Protein AF-A0A316NU51-F1 (afdb_monomer_lite)

pLDDT: mean 89.31, std 15.64, range [34.28, 98.44]

Sequence (76 aa):
MFNLYNIFMGIKEDIKILLVKENLSVPELAKRAGEFSGKKYTADGIYKKLNNRTMKYEEAQFLADVLGYKLEFVKK

Foldseek 3Di:
DDDPDDDPDALLRVLVVLCVVVVHDLQRLQVLLCVVPVDHGHSVVVVCCSVVVPQDPVNSQSSCVSSVHHDDDDDD

Structure (mmCIF, N/CA/C/O backbone):
data_AF-A0A316NU51-F1
#
_entry.id   AF-A0A316NU51-F1
#
loop_
_atom_site.group_PDB
_atom_site.id
_atom_site.type_symbol
_atom_site.label_atom_id
_atom_site.label_alt_id
_atom_site.label_comp_id
_atom_site.label_asym_id
_atom_site.label_entity_id
_atom_site.label_seq_id
_atom_site.pdbx_PDB_ins_code
_atom_site.Cartn_x
_atom_site.Cartn_y
_atom_site.Cartn_z
_atom_site.occupancy
_atom_site.B_iso_or_equiv
_atom_site.auth_seq_id
_atom_site.auth_comp_id
_atom_site.auth_asym_id
_atom_site.auth_atom_id
_atom_site.pdbx_PDB_model_num
ATOM 1 N N . MET A 1 1 ? 2.688 -17.213 -20.620 1.00 34.28 1 MET A N 1
ATOM 2 C CA . MET A 1 1 ? 2.042 -16.955 -19.315 1.00 34.28 1 MET A CA 1
ATOM 3 C C . MET A 1 1 ? 3.119 -17.100 -18.248 1.00 34.28 1 MET A C 1
ATOM 5 O O . MET A 1 1 ? 3.635 -18.198 -18.098 1.00 34.28 1 MET A O 1
ATOM 9 N N . PHE A 1 2 ? 3.583 -16.006 -17.632 1.00 37.31 2 PHE A N 1
ATOM 10 C CA . PHE A 1 2 ? 4.701 -16.060 -16.679 1.00 37.31 2 PHE A CA 1
ATOM 11 C C . PHE A 1 2 ? 4.258 -16.772 -15.396 1.00 37.31 2 PHE A C 1
ATOM 13 O O . PHE A 1 2 ? 3.424 -16.262 -14.652 1.00 37.31 2 PHE A O 1
ATOM 20 N N . ASN A 1 3 ? 4.793 -17.971 -15.170 1.00 41.75 3 ASN A N 1
ATOM 21 C CA . ASN A 1 3 ? 4.549 -18.751 -13.967 1.00 41.75 3 ASN A CA 1
ATOM 22 C C . ASN A 1 3 ? 5.538 -18.306 -12.876 1.00 41.75 3 ASN A C 1
ATOM 24 O O . ASN A 1 3 ? 6.712 -18.656 -12.917 1.00 41.75 3 ASN A O 1
ATOM 28 N N . LEU A 1 4 ? 5.053 -17.488 -11.940 1.00 44.19 4 LEU A N 1
ATOM 29 C CA . LEU A 1 4 ? 5.789 -16.965 -10.779 1.00 44.19 4 LEU A CA 1
ATOM 30 C C . LEU A 1 4 ? 5.801 -17.941 -9.587 1.00 44.19 4 LEU A C 1
ATOM 32 O O . LEU A 1 4 ? 6.153 -17.541 -8.478 1.00 44.19 4 LEU A O 1
ATOM 36 N N . TYR A 1 5 ? 5.392 -19.201 -9.773 1.00 54.59 5 TYR A N 1
ATOM 37 C CA . TYR A 1 5 ? 5.380 -20.148 -8.667 1.00 54.59 5 TYR A CA 1
ATOM 38 C C . TYR A 1 5 ? 6.797 -20.448 -8.177 1.00 54.59 5 TYR A C 1
ATOM 40 O O . TYR A 1 5 ? 7.614 -21.033 -8.887 1.00 54.59 5 TYR A O 1
ATOM 48 N N . ASN A 1 6 ? 6.966 -20.172 -6.882 1.00 54.91 6 ASN A N 1
ATOM 49 C CA . ASN A 1 6 ? 7.820 -20.891 -5.943 1.00 54.91 6 ASN A CA 1
ATOM 50 C C . ASN A 1 6 ? 9.171 -20.249 -5.586 1.00 54.91 6 ASN A C 1
ATOM 52 O O . ASN A 1 6 ? 10.218 -20.831 -5.839 1.00 54.91 6 ASN A O 1
ATOM 56 N N . ILE A 1 7 ? 9.140 -19.117 -4.873 1.00 49.44 7 ILE A N 1
ATOM 57 C CA . ILE A 1 7 ? 10.141 -18.782 -3.843 1.00 49.44 7 ILE A CA 1
ATOM 58 C C . ILE A 1 7 ? 9.386 -18.083 -2.708 1.00 49.44 7 ILE A C 1
ATOM 60 O O . ILE A 1 7 ? 8.582 -17.198 -2.983 1.00 49.44 7 ILE A O 1
ATOM 64 N N . PHE A 1 8 ? 9.607 -18.493 -1.454 1.00 54.03 8 PHE A N 1
ATOM 65 C CA . PHE A 1 8 ? 9.125 -17.790 -0.259 1.00 54.03 8 PHE A CA 1
ATOM 66 C C . PHE A 1 8 ? 9.527 -16.315 -0.342 1.00 54.03 8 PHE A C 1
ATOM 68 O O . PHE A 1 8 ? 10.667 -15.951 -0.052 1.00 54.03 8 PHE A O 1
ATOM 75 N N . MET A 1 9 ? 8.603 -15.475 -0.779 1.00 72.56 9 MET A N 1
ATOM 76 C CA . MET A 1 9 ? 8.814 -14.049 -0.925 1.00 72.56 9 MET A CA 1
ATOM 77 C C . MET A 1 9 ? 8.059 -13.380 0.213 1.00 72.56 9 MET A C 1
ATOM 79 O O . MET A 1 9 ? 6.921 -13.720 0.511 1.00 72.56 9 MET A O 1
ATOM 83 N N . GLY A 1 10 ? 8.771 -12.558 0.982 1.00 85.19 10 GLY A N 1
ATOM 84 C CA . GLY A 1 10 ? 8.167 -11.884 2.118 1.00 85.19 10 GLY A CA 1
ATOM 85 C C . GLY A 1 10 ? 7.257 -10.764 1.632 1.00 85.19 10 GLY A C 1
ATOM 86 O O . GLY A 1 10 ? 7.252 -10.409 0.455 1.00 85.19 10 GLY A O 1
ATOM 87 N N . ILE A 1 11 ? 6.587 -10.107 2.579 1.00 91.50 11 ILE A N 1
ATOM 88 C CA . ILE A 1 11 ? 5.712 -8.949 2.327 1.00 91.50 11 ILE A CA 1
ATOM 89 C C . ILE A 1 11 ? 6.344 -7.934 1.353 1.00 91.50 11 ILE A C 1
ATOM 91 O O . ILE A 1 11 ? 5.662 -7.365 0.505 1.00 91.50 11 ILE A O 1
ATOM 95 N N . LYS A 1 12 ? 7.664 -7.710 1.445 1.00 92.62 12 LYS A N 1
ATOM 96 C CA . LYS A 1 12 ? 8.394 -6.809 0.545 1.00 92.62 12 LYS A CA 1
ATOM 97 C C . LYS A 1 12 ? 8.269 -7.216 -0.918 1.00 92.62 12 LYS A C 1
ATOM 99 O O . LYS A 1 12 ? 7.988 -6.377 -1.773 1.00 92.62 12 LYS A O 1
ATOM 104 N N . GLU A 1 13 ? 8.620 -8.457 -1.200 1.00 92.12 13 GLU A N 1
ATOM 105 C CA . GLU A 1 13 ? 8.689 -8.985 -2.549 1.00 92.12 13 GLU A CA 1
ATOM 106 C C . GLU A 1 13 ? 7.279 -9.130 -3.140 1.00 92.12 13 GLU A C 1
ATOM 108 O O . GLU A 1 13 ? 7.062 -8.699 -4.273 1.00 92.12 13 GLU A O 1
ATOM 113 N N . ASP A 1 14 ? 6.310 -9.580 -2.338 1.00 91.50 14 ASP A N 1
ATOM 114 C CA . ASP A 1 14 ? 4.904 -9.681 -2.741 1.00 91.50 14 ASP A CA 1
ATOM 115 C C . ASP A 1 14 ? 4.337 -8.324 -3.159 1.00 91.50 14 ASP A C 1
ATOM 117 O O . ASP A 1 14 ? 3.871 -8.168 -4.287 1.00 91.50 14 ASP A O 1
ATOM 121 N N . ILE A 1 15 ? 4.465 -7.298 -2.307 1.00 93.81 15 ILE A N 1
ATOM 122 C CA . ILE A 1 15 ? 3.979 -5.947 -2.623 1.00 93.81 15 ILE A CA 1
ATOM 123 C C . ILE A 1 15 ? 4.634 -5.411 -3.902 1.00 93.81 15 ILE A C 1
ATOM 125 O O . ILE A 1 15 ? 3.957 -4.814 -4.736 1.00 93.81 15 ILE A O 1
ATOM 129 N N . LYS A 1 16 ? 5.937 -5.646 -4.112 1.00 93.12 16 LYS A N 1
ATOM 130 C CA . LYS A 1 16 ? 6.614 -5.223 -5.350 1.00 93.12 16 LYS A CA 1
ATOM 131 C C . LYS A 1 16 ? 6.065 -5.926 -6.587 1.00 93.12 16 LYS A C 1
ATOM 133 O O . LYS A 1 16 ? 5.903 -5.278 -7.616 1.00 93.12 16 LYS A O 1
ATOM 138 N N . ILE A 1 17 ? 5.783 -7.222 -6.500 1.00 93.12 17 ILE A N 1
ATOM 139 C CA . ILE A 1 17 ? 5.203 -7.979 -7.612 1.00 93.12 17 ILE A CA 1
ATOM 140 C C . ILE A 1 17 ? 3.805 -7.460 -7.936 1.00 93.12 17 ILE A C 1
ATOM 142 O O . ILE A 1 17 ? 3.502 -7.267 -9.110 1.00 93.12 17 ILE A O 1
ATOM 146 N N . LEU A 1 18 ? 2.977 -7.198 -6.920 1.00 94.25 18 LEU A N 1
ATOM 147 C CA . LEU A 1 18 ? 1.649 -6.615 -7.120 1.00 94.25 18 LEU A CA 1
ATOM 148 C C . LEU A 1 18 ? 1.741 -5.251 -7.815 1.00 94.25 18 LEU A C 1
ATOM 150 O O . LEU A 1 18 ? 1.054 -5.018 -8.802 1.00 94.25 18 LEU A O 1
ATOM 154 N N . LEU A 1 19 ? 2.655 -4.383 -7.376 1.00 95.81 19 LEU A N 1
ATOM 155 C CA . LEU A 1 19 ? 2.877 -3.082 -8.014 1.00 95.81 19 LEU A CA 1
ATOM 156 C C . LEU A 1 19 ? 3.283 -3.208 -9.487 1.00 95.81 19 LEU A C 1
ATOM 158 O O . LEU A 1 19 ? 2.759 -2.482 -10.324 1.00 95.81 19 LEU A O 1
ATOM 162 N N . VAL A 1 20 ? 4.177 -4.143 -9.818 1.00 95.56 20 VAL A N 1
ATOM 163 C CA . VAL A 1 20 ? 4.577 -4.398 -11.211 1.00 95.56 20 VAL A CA 1
ATOM 164 C C . VAL A 1 20 ? 3.402 -4.924 -12.039 1.00 95.56 20 VAL A C 1
ATOM 166 O O . VAL A 1 20 ? 3.220 -4.472 -13.166 1.00 95.56 20 VAL A O 1
ATOM 169 N N . LYS A 1 21 ? 2.590 -5.840 -11.491 1.00 93.38 21 LYS A N 1
ATOM 170 C CA . LYS A 1 21 ? 1.397 -6.378 -12.169 1.00 93.38 21 LYS A CA 1
ATOM 171 C C . LYS A 1 21 ? 0.383 -5.288 -12.512 1.00 93.38 21 LYS A C 1
ATOM 173 O O . LYS A 1 21 ? -0.143 -5.289 -13.617 1.00 93.38 21 LYS A O 1
ATOM 178 N N . GLU A 1 22 ? 0.170 -4.347 -11.598 1.00 95.44 22 GLU A N 1
ATOM 179 C CA . GLU A 1 22 ? -0.775 -3.239 -11.777 1.00 95.44 22 GLU A CA 1
ATOM 180 C C . GLU A 1 22 ? -0.168 -2.021 -12.497 1.00 95.44 22 GLU A C 1
ATOM 182 O O . GLU A 1 22 ? -0.846 -1.011 -12.682 1.00 95.44 22 GLU A O 1
ATOM 187 N N . ASN A 1 23 ? 1.110 -2.084 -12.895 1.00 96.75 23 ASN A N 1
ATOM 188 C CA . ASN A 1 23 ? 1.859 -0.954 -13.451 1.00 96.75 23 ASN A CA 1
ATOM 189 C C . ASN A 1 23 ? 1.817 0.299 -12.542 1.00 96.75 23 ASN A C 1
ATOM 191 O O . ASN A 1 23 ? 1.631 1.429 -13.000 1.00 96.75 23 ASN A O 1
ATOM 195 N N . LEU A 1 24 ? 1.974 0.095 -11.231 1.00 97.12 24 LEU A N 1
ATOM 196 C CA . LEU A 1 24 ? 1.946 1.143 -10.210 1.00 97.12 24 LEU A CA 1
ATOM 197 C C . LEU A 1 24 ? 3.312 1.349 -9.560 1.00 97.12 24 LEU A C 1
ATOM 199 O O . LEU A 1 24 ? 4.158 0.460 -9.481 1.00 97.12 24 LEU A O 1
ATOM 203 N N . SER A 1 25 ? 3.499 2.550 -9.022 1.00 97.81 25 SER A N 1
ATOM 204 C CA . SER A 1 25 ? 4.657 2.908 -8.207 1.00 97.81 25 SER A CA 1
ATOM 205 C C . SER A 1 25 ? 4.293 2.939 -6.717 1.00 97.81 25 SER A C 1
ATOM 207 O O . SER A 1 25 ? 3.124 3.051 -6.348 1.00 97.81 25 SER A O 1
ATOM 209 N N . VAL A 1 26 ? 5.288 2.884 -5.826 1.00 97.69 26 VAL A N 1
ATOM 210 C CA . VAL A 1 26 ? 5.053 3.036 -4.374 1.00 97.69 26 VAL A CA 1
ATOM 211 C C . VA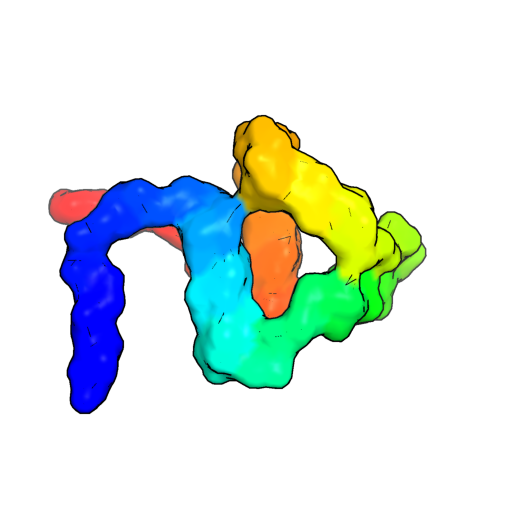L A 1 26 ? 4.435 4.398 -4.008 1.00 97.69 26 VAL A C 1
ATOM 213 O O . VAL A 1 26 ? 3.556 4.417 -3.148 1.00 97.69 26 VAL A O 1
ATOM 216 N N . PRO A 1 27 ? 4.821 5.536 -4.626 1.00 98.38 27 PRO A N 1
ATOM 217 C CA . PRO A 1 27 ? 4.104 6.798 -4.438 1.00 98.38 27 PRO A CA 1
ATOM 218 C C . PRO A 1 27 ? 2.617 6.725 -4.791 1.00 98.38 27 PRO A C 1
ATOM 220 O O . PRO A 1 27 ? 1.793 7.242 -4.040 1.00 98.38 27 PRO A O 1
ATOM 223 N N . GLU A 1 28 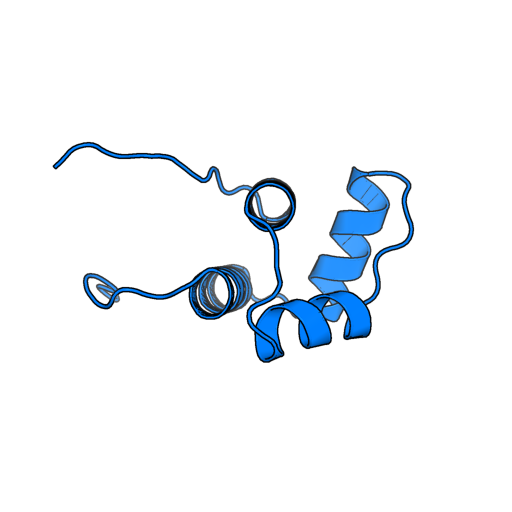? 2.270 6.042 -5.881 1.00 98.31 28 GLU A N 1
ATOM 224 C CA . GLU A 1 28 ? 0.874 5.858 -6.287 1.00 98.31 28 GLU A CA 1
ATOM 225 C C . GLU A 1 28 ? 0.112 4.972 -5.288 1.00 98.31 28 GLU A C 1
ATOM 227 O O . GLU A 1 28 ? -0.998 5.308 -4.883 1.00 98.31 28 GLU A O 1
ATOM 232 N N . LEU A 1 29 ? 0.739 3.903 -4.785 1.00 98.12 29 LEU A N 1
ATOM 233 C CA . LEU A 1 29 ? 0.179 3.107 -3.688 1.00 98.12 29 LEU A CA 1
ATOM 234 C C . LEU A 1 29 ? -0.042 3.942 -2.421 1.00 98.12 29 LEU A C 1
ATOM 236 O O . LEU A 1 29 ? -1.089 3.829 -1.793 1.00 98.12 29 LEU A O 1
ATOM 240 N N . ALA A 1 30 ? 0.916 4.792 -2.042 1.00 98.38 30 ALA A N 1
ATOM 241 C CA . ALA A 1 30 ? 0.777 5.658 -0.874 1.00 98.38 30 ALA A CA 1
ATOM 242 C C . ALA A 1 30 ? -0.395 6.637 -1.027 1.00 98.38 30 ALA A C 1
ATOM 244 O O . ALA A 1 30 ? -1.142 6.852 -0.073 1.00 98.38 30 ALA A O 1
ATOM 245 N N . LYS A 1 31 ? -0.577 7.193 -2.228 1.00 98.44 31 LYS A N 1
ATOM 246 C CA . LYS A 1 31 ? -1.708 8.062 -2.554 1.00 98.44 31 LYS A CA 1
ATOM 247 C C . LYS A 1 31 ? -3.037 7.315 -2.403 1.00 98.44 31 LYS A C 1
ATOM 249 O O . LYS A 1 31 ? -3.874 7.742 -1.613 1.00 98.44 31 LYS A O 1
ATOM 254 N N . ARG A 1 32 ? -3.184 6.161 -3.062 1.00 98.19 32 ARG A N 1
ATOM 255 C CA . ARG A 1 32 ? -4.401 5.330 -2.995 1.00 98.19 32 ARG A CA 1
ATOM 256 C C . ARG A 1 32 ? -4.713 4.858 -1.580 1.00 98.19 32 ARG A C 1
ATOM 258 O O . ARG A 1 32 ? -5.856 4.912 -1.149 1.00 98.19 32 ARG A O 1
ATOM 265 N N . ALA A 1 33 ? -3.696 4.450 -0.823 1.00 98.12 33 ALA A N 1
ATOM 266 C CA . ALA A 1 33 ? -3.841 4.074 0.581 1.00 98.12 33 ALA A CA 1
ATOM 267 C C . ALA A 1 33 ? -4.377 5.233 1.435 1.00 98.12 33 ALA A C 1
ATOM 269 O O . ALA A 1 33 ? -5.195 5.024 2.337 1.00 98.12 33 ALA A O 1
ATOM 270 N N . GLY A 1 34 ? -3.932 6.459 1.148 1.00 98.12 34 GLY A N 1
ATOM 271 C CA . GLY A 1 34 ? -4.435 7.647 1.820 1.00 98.12 34 GLY A CA 1
ATOM 272 C C . GLY A 1 34 ? -5.881 7.973 1.458 1.00 98.12 34 GLY A C 1
ATOM 273 O O . GLY A 1 34 ? -6.680 8.241 2.352 1.00 98.12 34 GLY A O 1
ATOM 274 N N . GLU A 1 35 ? -6.235 7.868 0.178 1.00 97.81 35 GLU A N 1
ATOM 275 C CA . GLU A 1 35 ? -7.611 8.034 -0.311 1.00 97.81 35 GLU A CA 1
ATOM 276 C C . GLU A 1 35 ? -8.558 6.981 0.289 1.00 97.81 35 GLU A C 1
ATOM 278 O O . GLU A 1 35 ? -9.646 7.319 0.743 1.00 97.81 35 GLU A O 1
ATOM 283 N N . PHE A 1 36 ? -8.117 5.722 0.372 1.00 96.75 36 PHE A N 1
ATOM 284 C CA . PHE A 1 36 ? -8.914 4.603 0.880 1.00 96.75 36 PHE A CA 1
ATOM 285 C C . PHE A 1 36 ? -9.182 4.690 2.390 1.00 96.75 36 PHE A C 1
ATOM 287 O O . PHE A 1 36 ? -10.253 4.314 2.860 1.00 96.75 36 PHE A O 1
ATOM 294 N N . SER A 1 37 ? -8.207 5.162 3.175 1.00 96.00 37 SER A N 1
ATOM 295 C CA . SER A 1 37 ? -8.292 5.168 4.646 1.00 96.00 37 SER A CA 1
ATOM 296 C C . SER A 1 37 ? -8.619 6.525 5.272 1.00 96.00 37 SER A C 1
ATOM 298 O O . SER A 1 37 ? -8.867 6.590 6.477 1.00 96.00 37 SER A O 1
ATOM 300 N N . GLY A 1 38 ? -8.537 7.617 4.505 1.00 96.44 38 GLY A N 1
ATOM 301 C CA . GLY A 1 38 ? -8.581 8.987 5.027 1.00 96.44 38 GLY A CA 1
ATOM 302 C C . GLY A 1 38 ? -7.365 9.375 5.883 1.00 96.44 38 GLY A C 1
ATOM 303 O O . GLY A 1 38 ? -7.369 10.426 6.522 1.00 96.44 38 GLY A O 1
ATOM 304 N N . LYS A 1 39 ? -6.317 8.538 5.935 1.00 95.44 39 LYS A N 1
ATOM 305 C CA . LYS A 1 39 ? -5.097 8.769 6.726 1.00 95.44 39 LYS A CA 1
ATOM 306 C C . LYS A 1 39 ? -3.924 9.132 5.824 1.00 95.44 39 LYS A C 1
ATOM 308 O O . LYS A 1 39 ? -3.846 8.723 4.674 1.00 95.44 39 LYS A O 1
ATOM 313 N N . LYS A 1 40 ? -2.939 9.855 6.357 1.00 94.44 40 LYS A N 1
ATOM 314 C CA . LYS A 1 40 ? -1.729 10.183 5.594 1.00 94.44 40 LYS A CA 1
ATOM 315 C C . LYS A 1 40 ? -0.827 8.953 5.441 1.00 94.44 40 LYS A C 1
ATOM 317 O O . LYS A 1 40 ? -0.260 8.479 6.423 1.00 94.44 40 LYS A O 1
ATOM 322 N N . TYR A 1 41 ? -0.625 8.515 4.201 1.00 97.56 41 TYR A N 1
ATOM 323 C CA . TYR A 1 41 ? 0.408 7.555 3.810 1.00 97.56 41 TYR A CA 1
ATOM 324 C C . TYR A 1 41 ? 1.475 8.255 2.969 1.00 97.56 41 TYR A C 1
ATOM 326 O O . TYR A 1 41 ? 1.182 9.167 2.198 1.00 97.56 41 TYR A O 1
ATOM 334 N N . THR A 1 42 ? 2.736 7.853 3.132 1.00 98.06 42 THR A N 1
ATOM 335 C CA . THR A 1 42 ? 3.857 8.403 2.359 1.00 98.06 42 THR A CA 1
ATOM 336 C C . THR A 1 42 ? 4.654 7.286 1.708 1.00 98.06 42 THR A C 1
ATOM 338 O O . THR A 1 42 ? 4.818 6.208 2.287 1.00 98.06 42 THR A O 1
ATOM 341 N N . ALA A 1 43 ? 5.190 7.560 0.515 1.00 98.00 43 ALA A N 1
ATOM 342 C CA . ALA A 1 43 ? 6.052 6.621 -0.194 1.00 98.00 43 ALA A CA 1
ATOM 343 C C . ALA A 1 43 ? 7.244 6.200 0.679 1.00 98.00 43 ALA A C 1
ATOM 345 O O . ALA A 1 43 ? 7.514 5.013 0.824 1.00 98.00 43 ALA A O 1
ATOM 346 N N . ASP A 1 44 ? 7.891 7.162 1.342 1.00 98.19 44 ASP A N 1
ATOM 347 C CA . ASP A 1 44 ? 9.028 6.920 2.236 1.00 98.19 44 ASP A CA 1
ATOM 348 C C . ASP A 1 44 ? 8.684 6.001 3.407 1.00 98.19 44 ASP A C 1
ATOM 350 O O . ASP A 1 44 ? 9.487 5.145 3.780 1.00 98.19 44 ASP A O 1
ATOM 354 N N . GLY A 1 45 ? 7.494 6.157 3.996 1.00 97.81 45 GLY A N 1
ATOM 355 C CA . GLY A 1 45 ? 7.031 5.297 5.082 1.00 97.81 45 GLY A CA 1
ATOM 356 C C . GLY A 1 45 ? 6.876 3.850 4.621 1.00 97.81 45 GLY A C 1
ATOM 357 O O . GLY A 1 45 ? 7.326 2.928 5.306 1.00 97.81 45 GLY A O 1
ATOM 358 N N . ILE A 1 46 ? 6.306 3.660 3.430 1.00 97.56 46 ILE A N 1
ATOM 359 C CA . ILE A 1 46 ? 6.174 2.344 2.804 1.00 97.56 46 ILE A CA 1
ATOM 360 C C . ILE A 1 46 ? 7.563 1.780 2.473 1.00 97.56 46 ILE A C 1
ATOM 362 O O . ILE A 1 46 ? 7.889 0.678 2.913 1.00 97.56 46 ILE A O 1
ATOM 366 N N . TYR A 1 47 ? 8.430 2.540 1.796 1.00 97.56 47 TYR A N 1
ATOM 367 C CA . TYR A 1 47 ? 9.787 2.106 1.457 1.00 97.56 47 TYR A CA 1
ATOM 368 C C . TYR A 1 47 ? 10.599 1.690 2.682 1.00 97.56 47 TYR A C 1
ATOM 370 O O . TYR A 1 47 ? 11.226 0.633 2.652 1.00 97.56 47 TYR A O 1
ATOM 378 N N . LYS A 1 48 ? 10.574 2.476 3.766 1.00 97.88 48 LYS A N 1
ATOM 379 C CA . LYS A 1 48 ? 11.283 2.145 5.010 1.00 97.88 48 LYS A CA 1
ATOM 380 C C . LYS A 1 48 ? 10.813 0.810 5.580 1.00 97.88 48 LYS A C 1
ATOM 382 O O . LYS A 1 48 ? 11.648 -0.034 5.889 1.00 97.88 48 LYS A O 1
ATOM 387 N N . LYS A 1 49 ? 9.500 0.581 5.665 1.00 96.88 49 LYS A N 1
ATOM 388 C CA . LYS A 1 49 ? 8.946 -0.678 6.194 1.00 96.88 49 LYS A CA 1
ATOM 389 C C . LYS A 1 49 ? 9.268 -1.881 5.315 1.00 96.88 49 LYS A C 1
ATOM 391 O O . LYS A 1 49 ? 9.651 -2.928 5.833 1.00 96.88 49 LYS A O 1
ATOM 396 N N . LEU A 1 50 ? 9.164 -1.722 3.996 1.00 95.31 50 LEU A N 1
ATOM 397 C CA . LEU A 1 50 ? 9.514 -2.768 3.037 1.00 95.31 50 LEU A CA 1
ATOM 398 C C . LEU A 1 50 ? 11.014 -3.092 3.096 1.00 95.31 50 LEU A C 1
ATOM 400 O O . LEU A 1 50 ? 11.394 -4.257 3.155 1.00 95.31 50 LEU A O 1
ATOM 404 N N . ASN A 1 51 ? 11.884 -2.079 3.101 1.00 95.25 51 ASN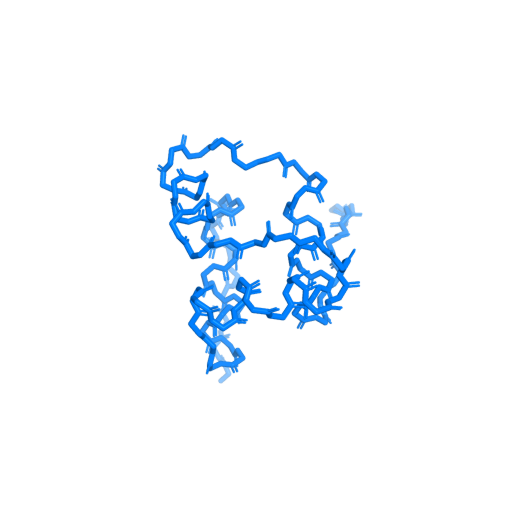 A N 1
ATOM 405 C CA . ASN A 1 51 ? 13.334 -2.276 3.104 1.00 95.25 51 ASN A CA 1
ATOM 406 C C . ASN A 1 51 ? 13.855 -2.837 4.424 1.00 95.25 51 ASN A C 1
ATOM 408 O O . ASN A 1 51 ? 14.700 -3.728 4.390 1.00 95.25 51 ASN A O 1
ATOM 412 N N . ASN A 1 52 ? 13.306 -2.384 5.549 1.00 96.31 52 ASN A N 1
ATOM 413 C CA . ASN A 1 52 ? 13.713 -2.843 6.874 1.00 96.31 52 ASN A CA 1
ATOM 414 C C . ASN A 1 52 ? 13.018 -4.149 7.292 1.00 96.31 52 ASN A C 1
ATOM 416 O O . ASN A 1 52 ? 13.286 -4.643 8.381 1.00 96.31 52 ASN A O 1
ATOM 420 N N . ARG A 1 53 ? 12.128 -4.707 6.455 1.00 93.31 53 ARG A N 1
ATOM 421 C CA . ARG A 1 53 ? 11.311 -5.897 6.764 1.00 93.31 53 ARG A CA 1
ATOM 422 C C . ARG A 1 53 ? 10.502 -5.742 8.063 1.00 93.31 53 ARG A C 1
ATOM 424 O O . ARG A 1 53 ? 10.322 -6.696 8.808 1.00 93.31 53 ARG A O 1
ATOM 431 N N . THR A 1 54 ? 10.001 -4.534 8.322 1.00 96.00 54 THR A N 1
ATOM 432 C CA . THR A 1 54 ? 9.229 -4.190 9.532 1.00 96.00 54 THR A CA 1
ATOM 433 C C . THR A 1 54 ? 7.745 -3.939 9.261 1.00 96.00 54 THR A C 1
ATOM 435 O O . THR A 1 54 ? 7.028 -3.490 10.153 1.00 96.00 54 THR A O 1
ATOM 438 N N . MET A 1 55 ? 7.267 -4.203 8.040 1.00 94.94 55 MET A N 1
ATOM 439 C CA . MET A 1 55 ? 5.841 -4.112 7.720 1.00 94.94 55 MET A CA 1
ATOM 440 C C . MET A 1 55 ? 5.063 -5.189 8.475 1.00 94.94 55 MET A C 1
ATOM 442 O O . MET A 1 55 ? 5.359 -6.377 8.344 1.00 94.94 55 MET A O 1
ATOM 446 N N . LYS A 1 56 ? 4.069 -4.773 9.260 1.00 94.19 56 LYS A N 1
ATOM 447 C CA . LYS A 1 56 ? 3.195 -5.706 9.974 1.00 94.19 56 LYS A CA 1
ATOM 448 C C . LYS A 1 56 ? 2.230 -6.383 9.004 1.00 94.19 56 LYS A C 1
ATOM 450 O O . LYS A 1 56 ? 1.890 -5.826 7.963 1.00 94.19 56 LYS A O 1
ATOM 455 N N . TYR A 1 57 ? 1.736 -7.556 9.392 1.00 91.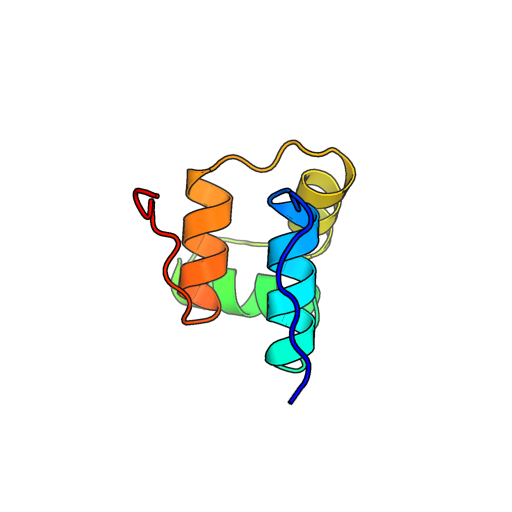56 57 TYR A N 1
ATOM 456 C CA . TYR A 1 57 ? 0.769 -8.320 8.601 1.00 91.56 57 TYR A CA 1
ATOM 457 C C . TYR A 1 57 ? -0.484 -7.504 8.243 1.00 91.56 57 TYR A C 1
ATOM 459 O O . TYR A 1 57 ? -0.848 -7.430 7.078 1.00 91.56 57 TYR A O 1
ATOM 467 N N . GLU A 1 58 ? -1.096 -6.825 9.215 1.00 95.19 58 GLU A N 1
ATOM 468 C CA . GLU A 1 58 ? -2.289 -5.987 8.997 1.00 95.19 58 GLU A CA 1
ATOM 469 C C . GLU A 1 58 ? -2.035 -4.849 7.997 1.00 95.19 58 GLU A C 1
ATOM 471 O O . GLU A 1 58 ? -2.908 -4.486 7.214 1.00 95.19 58 GLU A O 1
ATOM 476 N N . GLU A 1 59 ? -0.818 -4.300 7.987 1.00 95.44 59 GLU A N 1
ATOM 477 C CA . GLU A 1 59 ? -0.425 -3.253 7.041 1.00 95.44 59 GLU A CA 1
ATOM 478 C C . GLU A 1 59 ? -0.253 -3.820 5.634 1.00 95.44 59 GLU A C 1
ATOM 480 O O . GLU A 1 59 ? -0.649 -3.181 4.664 1.00 95.44 59 GLU A O 1
ATOM 485 N N . ALA A 1 60 ? 0.314 -5.023 5.525 1.00 94.50 60 ALA A N 1
ATOM 486 C CA . ALA A 1 60 ? 0.445 -5.729 4.259 1.00 94.50 60 ALA A CA 1
ATOM 487 C C . ALA A 1 60 ? -0.924 -6.107 3.683 1.00 94.50 60 ALA A C 1
ATOM 489 O O . ALA A 1 60 ? -1.168 -5.859 2.506 1.00 94.50 60 ALA A O 1
ATOM 490 N N . GLN A 1 61 ? -1.823 -6.638 4.521 1.00 95.75 61 GLN A N 1
ATOM 491 C CA . GLN A 1 61 ? -3.211 -6.925 4.160 1.00 95.75 61 GLN A CA 1
ATOM 492 C C . GLN A 1 61 ? -3.896 -5.666 3.628 1.00 95.75 61 GLN A C 1
ATOM 494 O O . GLN A 1 61 ? -4.419 -5.679 2.522 1.00 95.75 61 GLN A O 1
ATOM 499 N N . PHE A 1 62 ? -3.825 -4.561 4.372 1.00 97.56 62 PHE A N 1
ATOM 500 C CA . PHE A 1 62 ? -4.434 -3.303 3.957 1.00 97.56 62 PHE A CA 1
ATOM 501 C C . PHE A 1 62 ? -3.897 -2.806 2.605 1.00 97.56 62 PHE A C 1
ATOM 503 O O . PHE A 1 62 ? -4.670 -2.399 1.743 1.00 97.56 62 PHE A O 1
ATOM 510 N N . LEU A 1 63 ? -2.578 -2.845 2.388 1.00 96.81 63 LEU A N 1
ATOM 511 C CA . LEU A 1 63 ? -1.996 -2.427 1.109 1.00 96.81 63 LEU A CA 1
ATOM 512 C C . LEU A 1 63 ? -2.362 -3.375 -0.042 1.00 96.81 63 LEU A C 1
ATOM 514 O O . LEU A 1 63 ? -2.509 -2.909 -1.169 1.00 96.81 63 LEU A O 1
ATOM 518 N N . ALA A 1 64 ? -2.525 -4.674 0.223 1.00 95.56 64 ALA A N 1
ATOM 519 C CA . ALA A 1 64 ? -3.047 -5.621 -0.757 1.00 95.56 64 ALA A CA 1
ATOM 520 C C . ALA A 1 64 ? -4.504 -5.289 -1.117 1.00 95.56 64 ALA A C 1
ATOM 522 O O . ALA A 1 64 ? -4.818 -5.192 -2.302 1.00 95.56 64 ALA A O 1
ATOM 523 N N . ASP A 1 65 ? -5.349 -5.004 -0.122 1.00 96.81 65 ASP A N 1
ATOM 524 C CA . ASP A 1 65 ? -6.752 -4.635 -0.331 1.00 96.81 65 ASP A CA 1
ATOM 525 C C . ASP A 1 65 ? -6.868 -3.341 -1.164 1.00 96.81 65 ASP A C 1
ATOM 527 O O . ASP A 1 65 ? -7.669 -3.268 -2.095 1.00 96.81 65 ASP A O 1
ATOM 531 N N . VAL A 1 66 ? -6.004 -2.345 -0.910 1.00 97.31 66 VAL A N 1
ATOM 532 C CA . VAL A 1 66 ? -5.898 -1.104 -1.712 1.00 97.31 66 VAL A CA 1
ATOM 533 C C . VAL A 1 66 ? -5.541 -1.386 -3.177 1.00 97.31 66 VAL A C 1
ATOM 535 O O . VAL A 1 66 ? -5.943 -0.640 -4.071 1.00 97.31 66 VAL A O 1
ATOM 538 N N . LEU A 1 67 ? -4.787 -2.454 -3.439 1.00 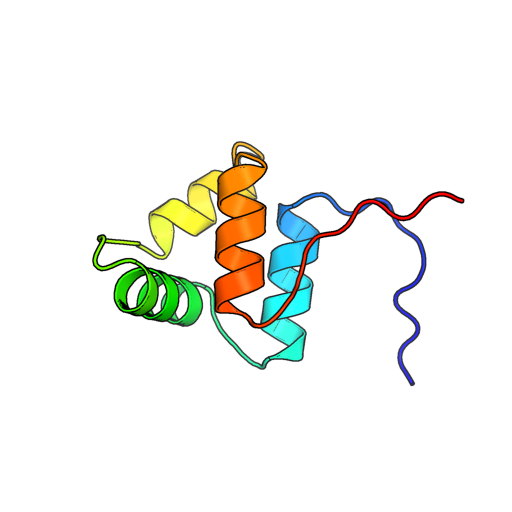95.94 67 LEU A N 1
ATOM 539 C CA . LEU A 1 67 ? -4.431 -2.907 -4.784 1.00 95.94 67 LEU A CA 1
ATOM 540 C C . LEU A 1 67 ? -5.488 -3.842 -5.399 1.00 95.94 67 LEU A C 1
ATOM 542 O O . LEU A 1 67 ? -5.304 -4.281 -6.529 1.00 95.94 67 LEU A O 1
ATOM 546 N N . GLY A 1 68 ? -6.578 -4.150 -4.688 1.00 94.81 68 GLY A N 1
ATOM 547 C CA . GLY A 1 68 ? -7.617 -5.077 -5.148 1.00 94.81 68 GLY A CA 1
ATOM 548 C C . GLY A 1 68 ? -7.276 -6.557 -4.949 1.00 94.81 68 GLY A C 1
ATOM 549 O O . GLY A 1 68 ? -7.900 -7.417 -5.568 1.00 94.81 68 GLY A O 1
ATOM 550 N N . TYR A 1 69 ? -6.300 -6.870 -4.095 1.00 95.06 69 TYR A N 1
ATOM 551 C CA . TYR A 1 69 ? -5.880 -8.232 -3.771 1.00 95.06 69 TYR A CA 1
ATOM 552 C C . TYR A 1 69 ? -6.321 -8.619 -2.363 1.00 95.06 69 TYR A C 1
ATOM 554 O O . TYR A 1 69 ? -6.324 -7.799 -1.455 1.00 95.06 69 TYR A O 1
ATOM 562 N N . LYS A 1 70 ? -6.617 -9.904 -2.163 1.00 90.00 70 LYS A N 1
ATOM 563 C CA . LYS A 1 70 ? -6.913 -10.475 -0.849 1.00 90.00 70 LYS A CA 1
ATOM 564 C C . LYS A 1 70 ? -5.753 -11.361 -0.415 1.00 90.00 70 LYS A C 1
ATOM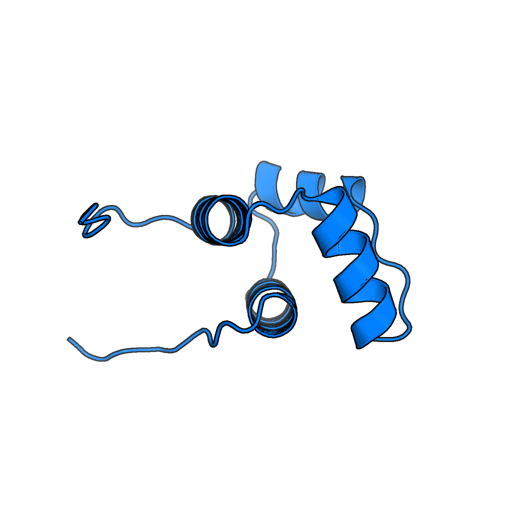 566 O O . LYS A 1 70 ? -5.416 -12.315 -1.112 1.00 90.00 70 LYS A O 1
ATOM 571 N N . LEU A 1 71 ? -5.168 -11.074 0.741 1.00 87.00 71 LEU A N 1
ATOM 572 C CA . LEU A 1 71 ? -4.222 -11.987 1.376 1.00 87.00 71 LEU A CA 1
ATOM 573 C C . LEU A 1 71 ? -5.004 -13.110 2.087 1.00 87.00 71 LEU A C 1
ATOM 575 O O . LEU A 1 71 ? -5.944 -12.855 2.841 1.00 87.00 71 LEU A O 1
ATOM 579 N N . GLU A 1 72 ? -4.656 -14.365 1.795 1.00 86.31 72 GLU A N 1
ATOM 580 C CA . GLU A 1 72 ? -5.346 -15.550 2.313 1.00 86.31 72 GLU A CA 1
ATOM 581 C C . GLU A 1 72 ? -4.380 -16.655 2.754 1.00 86.31 72 GLU A C 1
ATOM 583 O O . GLU A 1 72 ? -3.309 -16.851 2.178 1.00 86.31 72 GLU A O 1
ATOM 588 N N . PHE A 1 73 ? -4.781 -17.408 3.781 1.00 83.69 73 PHE A N 1
ATOM 589 C CA . PHE A 1 73 ? -4.095 -18.629 4.189 1.00 83.69 73 PHE A CA 1
ATOM 590 C C . PHE A 1 73 ? -4.698 -19.815 3.443 1.00 83.69 73 PHE A C 1
ATOM 592 O O . PHE A 1 73 ? -5.800 -20.263 3.760 1.00 83.69 73 PHE A O 1
ATOM 599 N N . VAL A 1 74 ? -3.963 -20.344 2.467 1.00 86.69 74 VAL A N 1
ATOM 600 C CA . VAL A 1 74 ? -4.360 -21.550 1.733 1.00 86.69 74 VAL A CA 1
ATOM 601 C C . VAL A 1 74 ? -3.669 -22.759 2.356 1.00 86.69 74 VAL A C 1
ATOM 603 O O . VAL A 1 74 ? -2.442 -22.802 2.473 1.00 86.69 74 VAL A O 1
ATOM 606 N N . LYS A 1 75 ? -4.459 -23.748 2.785 1.00 86.62 75 LYS A N 1
ATOM 607 C CA . LYS A 1 75 ? -3.934 -25.031 3.264 1.00 86.62 75 LYS A CA 1
ATOM 608 C C . LYS A 1 75 ? -3.360 -25.809 2.074 1.00 86.62 75 LYS A C 1
ATOM 610 O O . LYS A 1 75 ? -3.983 -25.837 1.017 1.00 86.62 75 LYS A O 1
ATOM 615 N N . LYS A 1 76 ? -2.186 -26.415 2.263 1.00 77.50 76 LYS A N 1
ATOM 616 C CA . LYS A 1 76 ? -1.587 -27.327 1.278 1.00 77.50 76 LYS A CA 1
ATOM 617 C C . LYS A 1 76 ? -2.414 -28.593 1.101 1.00 77.50 76 LYS A C 1
ATOM 619 O O . LYS A 1 76 ? -2.955 -29.076 2.125 1.00 77.50 76 LYS A O 1
#

Radius of gyration: 12.57 Å; chains: 1; bounding box: 23×38×29 Å

Secondary structure (DSSP, 8-state):
----------HHHHHHHHHHHTT--HHHHHHHHHHHHSS---HHHHHHHHHTT---HHHHHHHHHHTT--------